Protein AF-A0A2C9ZU43-F1 (afdb_monomer)

Foldseek 3Di:
DVVVCVVVLHAEEEEECPPVNQVRVVVVLVVCVVPVPSHDYHYDYPPDPDDPHPVVPSVPPPD

Secondary structure (DSSP, 8-state):
-HHHHHHTT--EEEEETTGGGGHHHHHHHHHHTT-STT-EEEEE-SS-S-S--THHHHTTS--

Radius of gyration: 11.78 Å; Cα contacts (8 Å, |Δi|>4): 64; chains: 1; bounding box: 28×18×31 Å

Sequence (63 aa):
MQKRLARTGGNFIDASNAYQHGQAECLVGELMRADRGGFVLTPKYTRTDSPAAPIAQLVRTAT

pLDDT: mean 76.45, std 15.99, range [44.16, 92.5]

Structure (mmCIF, N/CA/C/O backbone):
data_AF-A0A2C9ZU43-F1
#
_entry.id   AF-A0A2C9ZU43-F1
#
loop_
_atom_site.group_PDB
_atom_site.id
_atom_site.type_symbol
_atom_site.label_atom_id
_atom_site.label_alt_id
_atom_site.label_comp_id
_atom_site.label_asym_id
_atom_site.label_entity_id
_atom_site.label_seq_id
_atom_site.pdbx_PDB_ins_code
_atom_site.Cartn_x
_atom_site.Cartn_y
_atom_site.Cartn_z
_atom_site.occupancy
_atom_site.B_iso_or_equiv
_atom_site.auth_seq_id
_atom_site.auth_comp_id
_atom_site.auth_asym_id
_atom_site.auth_atom_id
_atom_site.pdbx_PDB_model_num
ATOM 1 N N . MET A 1 1 ? -1.280 -7.229 11.781 1.00 65.75 1 MET A N 1
ATOM 2 C CA . MET A 1 1 ? -0.606 -5.916 11.914 1.00 65.75 1 MET A CA 1
ATOM 3 C C . MET A 1 1 ? -1.406 -4.783 11.266 1.00 65.75 1 MET A C 1
ATOM 5 O O . MET A 1 1 ? -1.892 -3.936 12.000 1.00 65.75 1 MET A O 1
ATOM 9 N N . GLN A 1 2 ? -1.644 -4.791 9.949 1.00 70.88 2 GLN A N 1
ATOM 10 C CA . GLN A 1 2 ? -2.324 -3.690 9.232 1.00 70.88 2 GLN A CA 1
ATOM 11 C C . GLN A 1 2 ? -3.772 -3.414 9.696 1.00 70.88 2 GLN A C 1
ATOM 13 O O . GLN A 1 2 ? -4.132 -2.274 9.952 1.00 70.88 2 GLN A O 1
ATOM 18 N N . LYS A 1 3 ? -4.582 -4.452 9.959 1.00 72.56 3 LYS A N 1
ATOM 19 C CA . LYS A 1 3 ? -5.918 -4.274 10.575 1.00 72.56 3 LYS A CA 1
ATOM 20 C C . LYS A 1 3 ? -5.872 -3.622 11.965 1.00 72.56 3 LYS A C 1
ATOM 22 O O . LYS A 1 3 ? -6.823 -2.966 12.373 1.00 72.56 3 LYS A O 1
ATOM 27 N N . ARG A 1 4 ? -4.781 -3.817 12.714 1.00 74.94 4 ARG A N 1
ATOM 28 C CA . ARG A 1 4 ? -4.586 -3.175 14.021 1.00 74.94 4 ARG A CA 1
ATOM 29 C C . ARG A 1 4 ? -4.184 -1.713 13.848 1.00 74.94 4 ARG A C 1
ATOM 31 O O . ARG A 1 4 ? -4.721 -0.902 14.580 1.00 74.94 4 ARG A O 1
ATOM 38 N N . LEU A 1 5 ? -3.336 -1.402 12.861 1.00 78.38 5 LEU A N 1
ATOM 39 C CA . LEU A 1 5 ? -2.959 -0.031 12.497 1.00 78.38 5 LEU A CA 1
ATOM 40 C C . LEU A 1 5 ? -4.205 0.835 12.261 1.00 78.38 5 LEU A C 1
ATOM 42 O O . LEU A 1 5 ? -4.361 1.851 12.929 1.00 78.38 5 LEU A O 1
ATOM 46 N N . ALA A 1 6 ? -5.132 0.367 11.419 1.00 79.12 6 ALA A N 1
ATOM 47 C CA . ALA A 1 6 ? -6.392 1.064 11.153 1.00 79.12 6 ALA A CA 1
ATOM 48 C C . ALA A 1 6 ? -7.251 1.228 12.422 1.00 79.12 6 ALA A C 1
ATOM 50 O O . ALA A 1 6 ? -7.726 2.317 12.728 1.00 79.12 6 ALA A O 1
ATOM 51 N N . ARG A 1 7 ? -7.393 0.162 13.225 1.00 78.75 7 ARG A N 1
ATOM 52 C CA . ARG A 1 7 ? -8.149 0.199 14.493 1.00 78.75 7 ARG A CA 1
ATOM 53 C C . ARG A 1 7 ? -7.547 1.127 15.550 1.00 78.75 7 ARG A C 1
ATOM 55 O O . ARG A 1 7 ? -8.264 1.529 16.458 1.00 78.75 7 ARG A O 1
ATOM 62 N N . THR A 1 8 ? -6.255 1.432 15.465 1.00 86.06 8 THR A N 1
ATOM 63 C CA . THR A 1 8 ? -5.568 2.378 16.355 1.00 86.06 8 THR A CA 1
ATOM 64 C C . THR A 1 8 ? -5.444 3.778 15.748 1.00 86.06 8 THR A C 1
ATOM 66 O O . THR A 1 8 ? -4.703 4.593 16.286 1.00 86.06 8 THR A O 1
ATOM 69 N N . GLY A 1 9 ? -6.130 4.063 14.633 1.00 85.62 9 GLY A N 1
ATOM 70 C CA . GLY A 1 9 ? -6.126 5.378 13.981 1.00 85.62 9 GLY A CA 1
ATOM 71 C C . GLY A 1 9 ? -4.911 5.664 13.091 1.00 85.62 9 GLY A C 1
ATOM 72 O O . GLY A 1 9 ? -4.713 6.801 12.677 1.00 85.62 9 GLY A O 1
ATOM 73 N N . GLY A 1 10 ? -4.083 4.662 12.789 1.00 88.69 10 GLY A N 1
ATOM 74 C CA . GLY A 1 10 ? -2.977 4.801 11.843 1.00 88.69 10 GLY A CA 1
ATOM 75 C C . GLY A 1 10 ? -3.450 4.652 10.397 1.00 88.69 10 GLY A C 1
ATOM 76 O O . GLY A 1 10 ? -4.229 3.751 10.088 1.00 88.69 10 GLY A O 1
ATOM 77 N N . ASN A 1 11 ? -2.939 5.504 9.508 1.00 91.31 11 ASN A N 1
ATOM 78 C CA . ASN A 1 11 ? -3.368 5.579 8.107 1.00 91.31 11 ASN A CA 1
ATOM 79 C C . ASN A 1 11 ? -2.220 5.545 7.083 1.00 91.31 11 ASN A C 1
ATOM 81 O O . ASN A 1 11 ? -2.479 5.565 5.883 1.00 91.31 11 ASN A O 1
ATOM 85 N N . PHE A 1 12 ? -0.965 5.498 7.530 1.00 92.50 12 PHE A N 1
ATOM 86 C CA . PHE A 1 12 ? 0.202 5.547 6.654 1.00 92.50 12 PHE A CA 1
ATOM 87 C C . PHE A 1 12 ? 0.761 4.143 6.418 1.00 92.50 12 PHE A C 1
ATOM 89 O O . PHE A 1 12 ? 1.152 3.458 7.368 1.00 92.50 12 PHE A O 1
ATOM 96 N N . ILE A 1 13 ? 0.781 3.710 5.158 1.00 90.56 13 ILE A N 1
ATOM 97 C CA . ILE A 1 13 ? 1.230 2.376 4.758 1.00 90.56 13 ILE A CA 1
ATOM 98 C C . ILE A 1 13 ? 2.358 2.508 3.748 1.00 90.56 13 ILE A C 1
ATOM 100 O O . ILE A 1 13 ? 2.210 3.106 2.686 1.00 90.56 13 ILE A O 1
ATOM 104 N N . ASP A 1 14 ? 3.469 1.870 4.084 1.00 90.62 14 ASP A N 1
ATOM 105 C CA . ASP A 1 14 ? 4.643 1.773 3.242 1.00 90.62 14 ASP A CA 1
ATOM 106 C C . ASP A 1 14 ? 4.749 0.368 2.636 1.00 90.62 14 ASP A C 1
ATOM 108 O O . ASP A 1 14 ? 4.613 -0.631 3.348 1.00 90.62 14 ASP A O 1
ATOM 112 N N . ALA A 1 15 ? 4.955 0.286 1.321 1.00 89.12 15 ALA A N 1
ATOM 113 C CA . ALA A 1 15 ? 5.000 -0.978 0.585 1.00 89.12 15 ALA A CA 1
ATOM 114 C C . ALA A 1 15 ? 6.072 -0.958 -0.518 1.00 89.12 15 ALA A C 1
ATOM 116 O O . ALA A 1 15 ? 6.655 0.081 -0.835 1.00 89.12 15 ALA A O 1
ATOM 117 N N . SER A 1 16 ? 6.360 -2.121 -1.102 1.00 88.62 16 SER A N 1
ATOM 118 C CA . SER A 1 16 ? 7.300 -2.259 -2.215 1.00 88.62 16 SER A CA 1
ATOM 119 C C . SER A 1 16 ? 7.078 -3.568 -2.965 1.00 88.62 16 SER A C 1
ATOM 121 O O . SER A 1 16 ? 6.800 -4.597 -2.349 1.00 88.62 16 SER A O 1
ATOM 123 N N . ASN A 1 17 ? 7.326 -3.546 -4.271 1.00 82.75 17 ASN A N 1
ATOM 124 C CA . ASN A 1 17 ? 7.439 -4.737 -5.114 1.00 82.75 17 ASN A CA 1
ATOM 125 C C . ASN A 1 17 ? 8.550 -5.711 -4.665 1.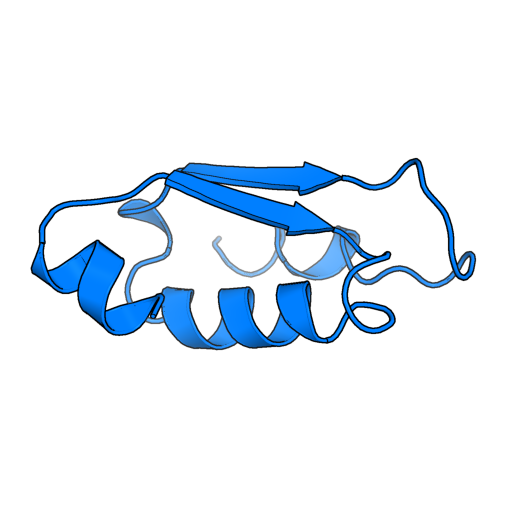00 82.75 17 ASN A C 1
ATOM 127 O O . ASN A 1 17 ? 8.457 -6.908 -4.917 1.00 82.75 17 ASN A O 1
ATOM 131 N N . ALA A 1 18 ? 9.585 -5.232 -3.970 1.00 84.62 18 ALA A N 1
ATOM 132 C CA . ALA A 1 18 ? 10.633 -6.080 -3.397 1.00 84.62 18 ALA A CA 1
ATOM 133 C C . ALA A 1 18 ? 10.166 -6.863 -2.161 1.00 84.62 18 ALA A C 1
ATOM 135 O O . ALA A 1 18 ? 10.832 -7.797 -1.720 1.00 84.62 18 ALA A O 1
ATOM 136 N N . TYR A 1 19 ? 9.057 -6.458 -1.542 1.00 86.81 19 TYR A N 1
ATOM 137 C CA . TYR A 1 19 ? 8.542 -7.138 -0.363 1.00 86.81 19 TYR A CA 1
ATOM 138 C C . TYR A 1 19 ? 7.781 -8.380 -0.810 1.00 86.81 19 TYR A C 1
ATOM 140 O O . TYR A 1 19 ? 6.668 -8.296 -1.336 1.00 86.81 19 TYR A O 1
ATOM 148 N N . GLN A 1 20 ? 8.434 -9.533 -0.622 1.00 89.50 20 GLN A N 1
ATOM 149 C CA . GLN A 1 20 ? 7.904 -10.846 -0.971 1.00 89.50 20 GLN A CA 1
ATOM 150 C C . GLN A 1 20 ? 7.461 -10.891 -2.441 1.00 89.50 20 GLN A C 1
ATOM 152 O O . GLN A 1 20 ? 6.369 -11.354 -2.759 1.00 89.50 20 GLN A O 1
ATOM 157 N N . HIS A 1 21 ? 8.294 -10.344 -3.332 1.00 85.62 21 HIS A N 1
ATOM 158 C CA . HIS A 1 21 ? 8.039 -10.300 -4.775 1.00 85.62 21 HIS A CA 1
ATOM 159 C C . HIS A 1 21 ? 6.652 -9.719 -5.141 1.00 85.62 21 HIS A C 1
ATOM 161 O O . HIS A 1 21 ? 5.944 -10.249 -5.993 1.00 85.62 21 HIS A O 1
ATOM 167 N N . GLY A 1 22 ? 6.231 -8.646 -4.463 1.00 83.44 22 GLY A N 1
ATOM 168 C CA . GLY A 1 22 ? 4.981 -7.923 -4.734 1.00 83.44 22 GLY A CA 1
ATOM 169 C C . GLY A 1 22 ? 3.761 -8.436 -3.967 1.00 83.44 22 GLY A C 1
ATOM 170 O O . GLY A 1 22 ? 2.713 -7.790 -3.984 1.00 83.44 22 GLY A O 1
ATOM 171 N N . GLN A 1 23 ? 3.880 -9.537 -3.218 1.00 87.44 23 GLN A N 1
ATOM 172 C CA . GLN A 1 23 ? 2.780 -10.047 -2.388 1.00 87.44 23 GLN A CA 1
ATOM 173 C C . GLN A 1 23 ? 2.320 -9.029 -1.335 1.00 87.44 23 GLN A C 1
ATOM 175 O O . GLN A 1 23 ? 1.130 -8.958 -1.023 1.00 87.44 23 GLN A O 1
ATOM 180 N N . ALA A 1 24 ? 3.241 -8.214 -0.810 1.00 88.94 24 ALA A N 1
ATOM 181 C CA . ALA A 1 24 ? 2.900 -7.160 0.140 1.00 88.94 24 ALA A CA 1
ATOM 182 C C . ALA A 1 24 ? 1.941 -6.122 -0.467 1.00 88.94 24 AL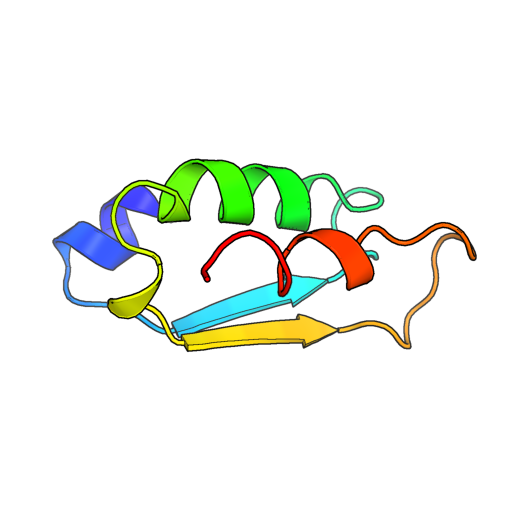A A C 1
ATOM 184 O O . ALA A 1 24 ? 1.003 -5.694 0.202 1.00 88.94 24 ALA A O 1
ATOM 185 N N . GLU A 1 25 ? 2.142 -5.746 -1.732 1.00 87.62 25 GLU A N 1
ATOM 186 C CA . GLU A 1 25 ? 1.294 -4.777 -2.434 1.00 87.62 25 GLU A CA 1
ATOM 187 C C . GLU A 1 25 ? -0.105 -5.351 -2.691 1.00 87.62 25 GLU A C 1
ATOM 189 O O . GLU A 1 25 ? -1.100 -4.661 -2.455 1.00 87.62 25 GLU A O 1
ATOM 194 N N . CYS A 1 26 ? -0.195 -6.629 -3.081 1.00 89.44 26 CYS A N 1
ATOM 195 C CA . CYS A 1 26 ? -1.475 -7.325 -3.251 1.00 89.44 26 CYS A CA 1
ATOM 196 C C . CYS A 1 26 ? -2.274 -7.365 -1.942 1.00 89.44 26 CYS A C 1
ATOM 198 O O . CYS A 1 26 ? -3.439 -6.968 -1.907 1.00 89.44 26 CYS A O 1
ATOM 200 N N . LEU A 1 27 ? -1.629 -7.773 -0.847 1.00 90.19 27 LEU A N 1
ATOM 201 C CA . LEU A 1 27 ? -2.268 -7.877 0.46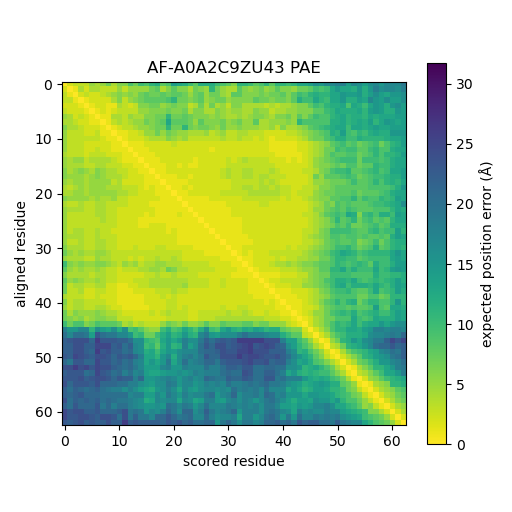4 1.00 90.19 27 LEU A CA 1
ATOM 202 C C . LEU A 1 27 ? -2.743 -6.511 0.986 1.00 90.19 27 LEU A C 1
ATOM 204 O O . LEU A 1 27 ? -3.842 -6.397 1.529 1.00 90.19 27 LEU A O 1
ATOM 208 N N . VAL A 1 28 ? -1.935 -5.462 0.803 1.00 89.44 28 VAL A N 1
ATOM 209 C CA . VAL A 1 28 ? -2.312 -4.083 1.151 1.00 89.44 28 VAL A CA 1
ATOM 210 C C . VAL A 1 28 ? -3.529 -3.633 0.336 1.00 89.44 28 VAL A C 1
ATOM 212 O O . VAL A 1 28 ? -4.470 -3.073 0.900 1.00 89.44 28 VAL A O 1
ATOM 215 N N . GLY A 1 29 ? -3.551 -3.930 -0.966 1.00 88.19 29 GLY A N 1
ATOM 216 C CA . GLY A 1 29 ? -4.685 -3.629 -1.838 1.00 88.19 29 GLY A CA 1
ATOM 217 C C . GLY A 1 29 ? -5.984 -4.303 -1.398 1.00 88.19 29 GLY A C 1
ATOM 218 O O . GLY A 1 29 ? -7.022 -3.645 -1.327 1.00 88.19 29 GLY A O 1
ATOM 219 N N . GLU A 1 30 ? -5.930 -5.586 -1.039 1.00 90.50 30 GLU A N 1
ATOM 220 C CA . GLU A 1 30 ? -7.090 -6.321 -0.520 1.00 90.50 30 GLU A CA 1
ATOM 221 C C . GLU A 1 30 ? -7.608 -5.730 0.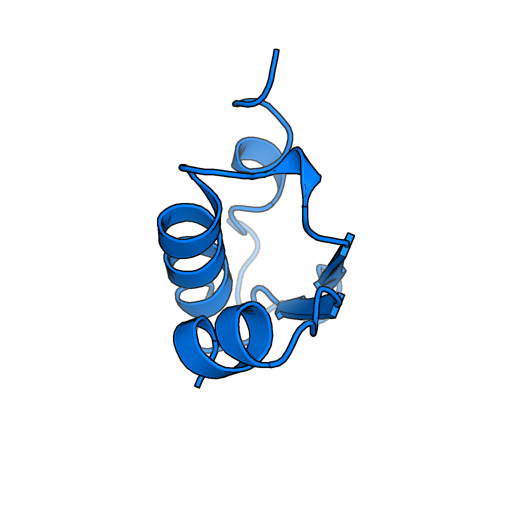796 1.00 90.50 30 GLU A C 1
ATOM 223 O O . GLU A 1 30 ? -8.816 -5.562 0.977 1.00 90.50 30 GLU A O 1
ATOM 228 N N . LEU A 1 31 ? -6.702 -5.376 1.709 1.00 88.75 31 LEU A N 1
ATOM 229 C CA . LEU A 1 31 ? -7.052 -4.856 3.031 1.00 88.75 31 LEU A CA 1
ATOM 230 C C . LEU A 1 31 ? -7.642 -3.444 2.986 1.00 88.75 31 LEU A C 1
ATOM 232 O O . LEU A 1 31 ? -8.512 -3.128 3.797 1.00 88.75 31 LEU A O 1
ATOM 236 N N . MET A 1 32 ? -7.192 -2.612 2.048 1.00 87.88 32 MET A N 1
ATOM 237 C CA . MET A 1 32 ? -7.661 -1.233 1.880 1.00 87.88 32 MET A CA 1
ATOM 238 C C . MET A 1 32 ? -8.880 -1.121 0.961 1.00 87.88 32 MET A C 1
ATOM 240 O O . MET A 1 32 ? -9.459 -0.045 0.859 1.00 8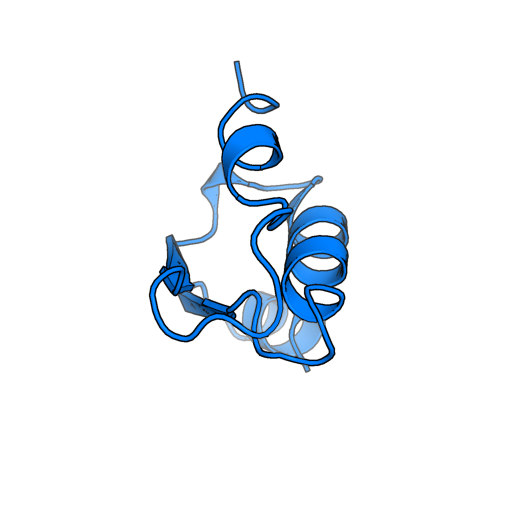7.88 32 MET A O 1
ATOM 244 N N . ARG A 1 33 ? -9.296 -2.208 0.294 1.00 87.69 33 ARG A N 1
ATOM 245 C CA . ARG A 1 33 ? -10.361 -2.178 -0.723 1.00 87.69 33 ARG A CA 1
ATOM 246 C C . ARG A 1 33 ? -11.671 -1.560 -0.220 1.00 87.69 33 ARG A C 1
ATOM 248 O O . ARG A 1 33 ? -12.351 -0.896 -0.991 1.00 87.69 33 ARG A O 1
ATOM 255 N N . ALA A 1 34 ? -12.019 -1.782 1.047 1.00 87.38 34 ALA A N 1
ATOM 256 C CA . ALA A 1 34 ? -13.252 -1.265 1.645 1.00 87.38 34 ALA A CA 1
ATOM 257 C C . ALA A 1 34 ? -13.212 0.246 1.947 1.00 87.38 34 ALA A C 1
ATOM 259 O O . ALA A 1 34 ? -14.264 0.870 2.023 1.00 87.38 34 ALA A O 1
ATOM 260 N N . ASP A 1 35 ? -12.022 0.823 2.117 1.00 88.06 35 ASP A N 1
ATOM 261 C CA . ASP A 1 35 ? -11.829 2.244 2.409 1.00 88.06 35 ASP A CA 1
ATOM 262 C C . ASP A 1 35 ? -10.457 2.689 1.899 1.00 88.06 35 ASP A C 1
ATOM 264 O O . ASP A 1 35 ? -9.502 2.851 2.655 1.00 88.06 35 ASP A O 1
ATOM 268 N N . ARG A 1 36 ? -10.324 2.853 0.579 1.00 88.69 36 ARG A N 1
ATOM 269 C CA . ARG A 1 36 ? -9.063 3.330 0.000 1.00 88.69 36 ARG A CA 1
ATOM 270 C C . ARG A 1 36 ? -8.782 4.780 0.404 1.00 88.69 36 ARG A C 1
ATOM 272 O O . ARG A 1 36 ? -7.613 5.139 0.529 1.00 88.69 36 ARG A O 1
ATOM 279 N N . GLY A 1 37 ? -9.819 5.600 0.583 1.00 90.88 37 GLY A N 1
ATOM 280 C CA . GLY A 1 37 ? -9.699 7.029 0.886 1.00 90.88 37 GLY A CA 1
ATOM 281 C C . GLY A 1 37 ? -9.099 7.315 2.264 1.00 90.88 37 GLY A C 1
ATOM 282 O O . GLY A 1 37 ? -8.412 8.321 2.425 1.00 90.88 37 GLY A O 1
ATOM 283 N N . GLY A 1 38 ? -9.281 6.406 3.225 1.00 89.31 38 GLY A N 1
ATOM 284 C CA . GLY A 1 38 ? -8.771 6.538 4.590 1.00 89.31 38 GLY A CA 1
ATOM 285 C C . GLY A 1 38 ? -7.261 6.355 4.769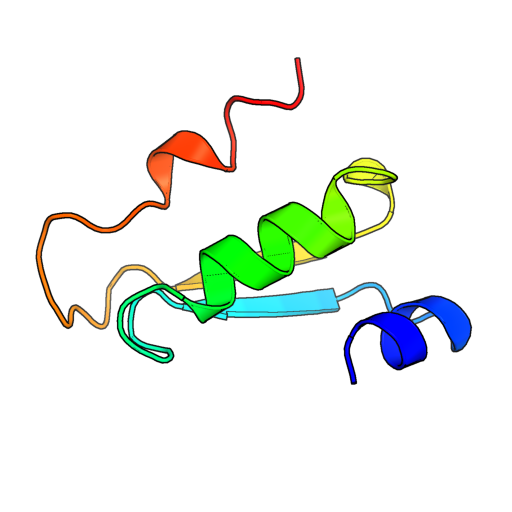 1.00 89.31 38 GLY A C 1
ATOM 286 O O . GLY A 1 38 ? -6.774 6.525 5.885 1.00 89.31 38 GLY A O 1
ATOM 287 N N . PHE A 1 39 ? -6.500 6.026 3.717 1.00 90.38 39 PHE A N 1
ATOM 288 C CA . PHE A 1 39 ? -5.076 5.689 3.831 1.00 90.38 39 PHE A CA 1
ATOM 289 C C . PHE A 1 39 ? -4.171 6.473 2.876 1.00 90.38 39 PHE A C 1
ATOM 291 O O . PHE A 1 39 ? -4.470 6.680 1.694 1.00 90.38 39 PHE A O 1
ATOM 298 N N . VAL A 1 40 ? -2.980 6.792 3.377 1.00 92.19 40 VAL A N 1
ATOM 299 C CA . VAL A 1 40 ? -1.843 7.281 2.596 1.00 92.19 40 VAL A CA 1
ATOM 300 C C . VAL A 1 40 ? -0.939 6.092 2.285 1.00 92.19 40 VAL A C 1
ATOM 302 O O . VAL A 1 40 ? -0.448 5.427 3.195 1.00 92.19 40 VAL A O 1
ATOM 305 N N . LEU A 1 41 ? -0.735 5.814 0.998 1.00 90.94 41 LEU A N 1
ATOM 306 C CA . LEU A 1 41 ? 0.048 4.673 0.524 1.00 90.94 41 LEU A CA 1
ATOM 307 C C . LEU A 1 41 ? 1.323 5.146 -0.178 1.00 90.94 41 LEU A C 1
ATOM 309 O O . LEU A 1 41 ? 1.241 5.947 -1.111 1.00 90.94 41 LEU A O 1
ATOM 313 N N . THR A 1 42 ? 2.475 4.602 0.219 1.00 91.19 42 THR A N 1
ATOM 314 C CA . THR A 1 42 ? 3.791 4.917 -0.360 1.00 91.19 42 THR A CA 1
ATOM 315 C C . THR A 1 42 ? 4.480 3.665 -0.927 1.00 91.19 42 THR A C 1
ATOM 317 O O . THR A 1 42 ? 5.282 3.029 -0.238 1.00 91.19 42 THR A O 1
ATOM 320 N N . PRO A 1 43 ? 4.184 3.267 -2.181 1.00 83.56 43 PRO A N 1
ATOM 321 C CA . PRO A 1 43 ? 4.846 2.134 -2.817 1.00 83.56 43 PRO A CA 1
ATOM 322 C C . PRO A 1 43 ? 6.232 2.528 -3.349 1.00 83.56 43 PRO A C 1
ATOM 324 O O . PRO A 1 43 ? 6.428 3.627 -3.872 1.00 83.56 43 PRO A O 1
ATOM 327 N N . 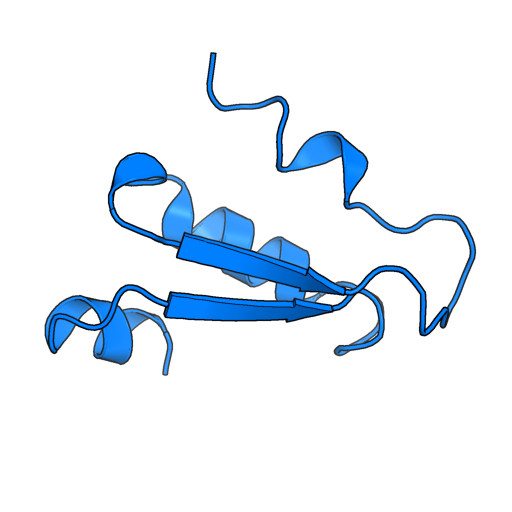LYS A 1 44 ? 7.200 1.614 -3.258 1.00 85.75 44 LYS A N 1
ATOM 328 C CA . LYS A 1 44 ? 8.534 1.764 -3.863 1.00 85.75 44 LYS A CA 1
ATOM 329 C C . LYS A 1 44 ? 8.664 0.860 -5.080 1.00 85.75 44 LYS A C 1
ATOM 331 O O . LYS A 1 44 ? 8.460 -0.345 -4.961 1.00 85.75 44 LYS A O 1
ATOM 336 N N . TYR A 1 45 ? 9.073 1.445 -6.207 1.00 70.62 45 TYR A N 1
ATOM 337 C CA . TYR A 1 45 ? 9.224 0.753 -7.493 1.00 70.62 45 TYR A CA 1
ATOM 338 C C . TYR A 1 45 ? 10.675 0.375 -7.830 1.00 70.62 45 TYR A C 1
ATOM 340 O O . TYR A 1 45 ? 10.932 -0.677 -8.407 1.00 70.62 45 TYR A O 1
ATOM 348 N N . THR A 1 46 ? 11.633 1.230 -7.470 1.00 63.53 46 THR A N 1
ATOM 349 C CA . THR A 1 46 ? 12.989 1.248 -8.047 1.00 63.53 46 THR A CA 1
ATOM 350 C C . THR A 1 46 ? 13.940 0.179 -7.508 1.00 63.53 46 THR A C 1
ATOM 352 O O . THR A 1 46 ? 15.025 0.006 -8.056 1.00 63.53 46 THR A O 1
ATOM 355 N N . ARG A 1 47 ? 13.564 -0.542 -6.442 1.00 63.44 47 ARG A N 1
ATOM 356 C CA . ARG A 1 47 ? 14.348 -1.669 -5.918 1.00 63.44 47 ARG A CA 1
ATOM 357 C C . ARG A 1 47 ? 13.796 -2.966 -6.506 1.00 63.44 47 ARG A C 1
ATOM 359 O O . ARG A 1 47 ? 13.020 -3.662 -5.870 1.00 63.44 47 ARG A O 1
ATOM 3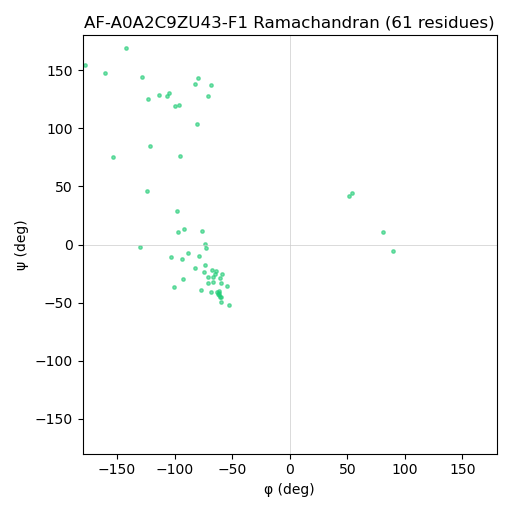66 N N . THR A 1 48 ? 14.122 -3.210 -7.768 1.00 56.38 48 THR A N 1
ATOM 367 C CA . THR A 1 48 ? 13.521 -4.255 -8.602 1.00 56.38 48 THR A CA 1
ATOM 368 C C . THR A 1 48 ? 13.944 -5.662 -8.170 1.00 56.38 48 THR A C 1
ATOM 370 O O . THR A 1 48 ? 15.135 -5.943 -8.126 1.00 56.38 48 THR A O 1
ATOM 373 N N . ASP A 1 49 ? 12.970 -6.551 -7.952 1.00 54.75 49 ASP A N 1
ATOM 374 C CA . ASP A 1 49 ? 13.171 -8.015 -7.935 1.00 54.75 49 ASP A CA 1
ATOM 375 C C . ASP A 1 49 ? 12.665 -8.683 -9.243 1.00 54.75 49 ASP A C 1
ATOM 377 O O . ASP A 1 49 ? 12.937 -9.854 -9.489 1.00 54.75 49 ASP A O 1
ATOM 381 N N . SER A 1 50 ? 11.938 -7.945 -10.108 1.00 52.72 50 SER A N 1
ATOM 382 C CA . SER A 1 50 ? 11.639 -8.258 -11.528 1.00 52.72 50 SER A CA 1
ATOM 383 C C . SER A 1 50 ? 10.809 -7.149 -12.231 1.00 52.72 50 SER A C 1
ATOM 385 O O . SER A 1 50 ? 10.070 -6.431 -11.555 1.00 52.72 50 SER A O 1
ATOM 387 N N . PRO A 1 51 ? 10.882 -6.999 -13.576 1.00 5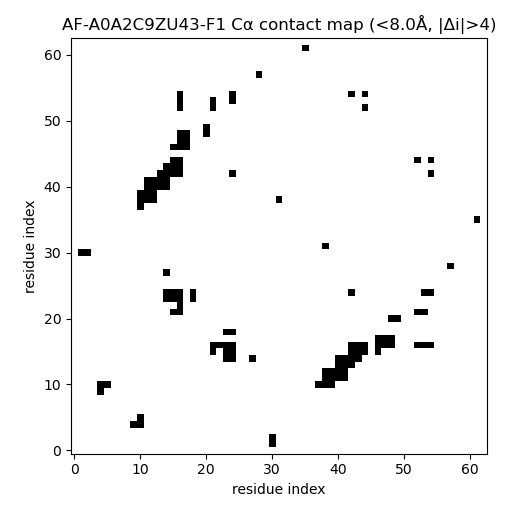2.78 51 PRO A N 1
ATOM 388 C CA . PRO A 1 51 ? 10.272 -5.899 -14.352 1.00 52.78 51 PRO A CA 1
ATOM 389 C C . PRO A 1 51 ? 8.736 -5.938 -14.533 1.00 52.78 51 PRO A C 1
ATOM 391 O O . PRO A 1 51 ? 8.179 -5.034 -15.147 1.00 52.78 51 PRO A O 1
ATOM 394 N N . ALA A 1 52 ? 8.031 -6.935 -13.990 1.00 55.38 52 ALA A N 1
ATOM 395 C CA . ALA A 1 52 ? 6.574 -7.098 -14.122 1.00 55.38 52 ALA A CA 1
ATOM 396 C C . ALA A 1 52 ? 5.767 -6.563 -12.912 1.00 55.38 52 ALA A C 1
ATOM 398 O O . ALA A 1 52 ? 4.712 -7.098 -12.580 1.00 55.38 52 ALA A O 1
ATOM 399 N N . ALA A 1 53 ? 6.276 -5.551 -12.199 1.00 55.06 53 ALA A N 1
ATOM 400 C CA . ALA A 1 53 ? 5.731 -5.146 -10.900 1.00 55.06 53 ALA A CA 1
ATOM 401 C C . ALA A 1 53 ? 4.315 -4.504 -10.982 1.00 55.06 53 ALA A C 1
ATOM 403 O O . ALA A 1 53 ? 4.074 -3.641 -11.830 1.00 55.06 53 ALA A O 1
ATOM 404 N N . PRO A 1 54 ? 3.389 -4.855 -10.064 1.00 57.06 54 PRO A N 1
ATOM 405 C CA . PRO A 1 54 ? 1.932 -4.638 -10.167 1.00 57.06 54 PRO A CA 1
ATOM 406 C C . PRO A 1 54 ? 1.442 -3.196 -9.911 1.00 57.06 54 PRO A C 1
ATOM 408 O O . PRO A 1 54 ? 0.239 -2.946 -9.786 1.00 57.06 54 PRO A O 1
ATOM 411 N N . ILE A 1 55 ? 2.345 -2.215 -9.856 1.00 57.28 55 ILE A N 1
ATOM 412 C CA . ILE A 1 55 ? 2.049 -0.859 -9.360 1.00 57.28 55 ILE A CA 1
ATOM 413 C C . ILE A 1 55 ? 1.042 -0.113 -10.257 1.00 57.28 55 ILE A C 1
ATOM 415 O O . ILE A 1 55 ? 0.272 0.720 -9.778 1.00 57.28 55 ILE A O 1
ATOM 419 N N . ALA A 1 56 ? 0.956 -0.463 -11.543 1.00 48.16 56 ALA A N 1
ATOM 420 C CA . ALA A 1 56 ? 0.013 0.160 -12.473 1.00 48.16 56 ALA A CA 1
ATOM 421 C C . ALA A 1 56 ? -1.468 -0.161 -12.178 1.00 48.16 56 ALA A C 1
ATOM 423 O O . ALA A 1 56 ? -2.352 0.584 -12.606 1.00 48.16 56 ALA A O 1
ATOM 424 N N . GLN A 1 57 ? -1.766 -1.250 -11.462 1.00 52.72 57 GLN A N 1
ATOM 425 C CA . GLN A 1 57 ? -3.144 -1.726 -11.304 1.00 52.72 57 GLN A CA 1
ATOM 426 C C . GLN A 1 57 ? -3.825 -1.174 -10.044 1.00 52.72 57 GLN A C 1
ATOM 428 O O . GLN A 1 57 ? -5.028 -0.923 -10.058 1.00 52.72 57 GLN A O 1
ATOM 433 N N . LEU A 1 58 ? -3.052 -0.887 -8.992 1.00 53.81 58 LEU A N 1
ATOM 434 C CA . LEU A 1 58 ? -3.569 -0.425 -7.699 1.00 53.81 58 LEU A CA 1
ATOM 435 C C . LEU A 1 58 ? -4.118 1.016 -7.734 1.00 53.81 58 LEU A C 1
ATOM 437 O O . LEU A 1 58 ? -5.021 1.355 -6.972 1.00 53.81 58 LEU A O 1
ATOM 441 N N . VAL A 1 59 ? -3.596 1.865 -8.625 1.00 50.66 59 VAL A N 1
ATOM 442 C CA . VAL A 1 59 ? -4.024 3.273 -8.762 1.00 50.66 59 VAL A CA 1
ATOM 443 C C . VAL A 1 59 ? -5.300 3.411 -9.610 1.00 50.66 59 VAL A C 1
ATOM 445 O O . VAL A 1 59 ? -6.006 4.406 -9.494 1.00 50.66 59 VAL A O 1
ATOM 448 N N . ARG A 1 60 ? -5.641 2.413 -10.440 1.00 46.19 60 ARG A N 1
ATOM 449 C CA . ARG A 1 60 ? -6.711 2.524 -11.454 1.00 46.19 60 ARG A CA 1
ATOM 450 C C . ARG A 1 60 ? -8.093 2.035 -11.007 1.00 46.19 60 ARG A C 1
ATOM 452 O O . ARG A 1 60 ? -9.064 2.300 -11.699 1.00 46.19 60 ARG A O 1
ATOM 459 N N . THR A 1 61 ? -8.209 1.336 -9.880 1.00 46.59 61 THR A N 1
ATOM 460 C CA . THR A 1 61 ? -9.480 0.737 -9.407 1.00 46.59 61 THR A CA 1
ATOM 461 C C . THR A 1 61 ? -10.317 1.625 -8.475 1.00 46.59 61 THR A C 1
ATOM 463 O O . THR A 1 61 ? -11.237 1.126 -7.836 1.00 46.59 61 THR A O 1
ATOM 466 N N . ALA A 1 62 ? -10.013 2.921 -8.377 1.00 44.16 62 ALA A N 1
ATOM 467 C CA . ALA A 1 62 ? -10.712 3.878 -7.512 1.00 44.16 62 ALA A CA 1
ATOM 468 C C . ALA A 1 62 ? -11.253 5.091 -8.299 1.00 44.16 62 ALA A C 1
ATOM 470 O O . ALA A 1 62 ? -11.055 6.235 -7.892 1.00 44.16 62 ALA A O 1
ATOM 471 N N . THR A 1 63 ? -11.891 4.843 -9.446 1.00 44.19 63 THR A N 1
ATOM 472 C CA . THR A 1 63 ? -12.711 5.828 -10.175 1.00 44.19 63 THR A CA 1
ATOM 473 C C . THR A 1 63 ? -14.122 5.290 -10.319 1.00 44.19 63 THR A C 1
ATOM 475 O O . THR A 1 63 ? -14.241 4.065 -10.549 1.00 44.19 63 THR A O 1
#

Solvent-accessible surface area (backbone atoms only — not comparable to full-atom values): 4017 Å² total; per-residue (Å²): 110,69,75,53,37,52,74,71,75,48,38,79,46,79,44,27,41,53,40,74,75,29,51,51,46,54,53,51,50,65,72,32,64,90,51,56,85,72,47,52,77,50,74,46,73,88,65,67,80,61,96,82,60,70,70,78,58,76,74,65,77,80,122

Nearest PDB structures (foldseek):
  5b3j-assembly1_A  TM=4.401E-01  e=6.873E+00  Xenopus laevis
  5v57-assembly1_A  TM=3.792E-01  e=7.363E+00  Homo sapiens

Mean predicted aligned error: 8.24 Å

InterPro domains:
  IPR036812 NAD(P)-dependent oxidoreductase domain superfamily [G3DSA:3.20.20.100] (1-62)
  IPR036812 NAD(P)-dependent oxidoreductase domain superfamily [SSF51430] (5-48)

Organism: NCBI:txid1770526